Protein AF-A0AAX1QKV5-F1 (afdb_monomer_lite)

Secondary structure (DSSP, 8-state):
-----EEEEE-TTS-EEEEE--HHHHHHHHHHHHH-TTTEEEE---SSSSEEEEESS------

Foldseek 3Di:
DDDDAKDWDADPVRKIKMKGPDVVVVVVLVVCCVVCVQAKPWDDDPPDNITMIIGPHNDDDDD

Structure (mmCIF, N/CA/C/O backbone):
data_AF-A0AAX1QKV5-F1
#
_entry.id   AF-A0AAX1QKV5-F1
#
loop_
_atom_site.group_PDB
_atom_site.id
_atom_site.type_symbol
_atom_site.label_atom_id
_atom_site.label_alt_id
_atom_site.label_comp_id
_atom_site.label_asym_id
_atom_site.label_entity_id
_atom_site.label_seq_id
_atom_site.pdbx_PDB_ins_code
_atom_site.Cartn_x
_atom_site.Cartn_y
_atom_site.Cartn_z
_atom_site.occupancy
_atom_site.B_iso_or_equiv
_atom_site.auth_seq_id
_atom_site.auth_comp_id
_atom_site.auth_asym_id
_atom_site.auth_atom_id
_atom_site.pdbx_PDB_model_num
ATOM 1 N N . MET A 1 1 ? 8.914 21.243 11.796 1.00 56.62 1 MET A N 1
ATOM 2 C CA . MET A 1 1 ? 9.599 20.133 11.102 1.00 56.62 1 MET A CA 1
ATOM 3 C C . MET A 1 1 ? 8.557 19.405 10.272 1.00 56.62 1 MET A C 1
ATOM 5 O O . MET A 1 1 ? 7.587 18.938 10.852 1.00 56.62 1 MET A O 1
ATOM 9 N N . 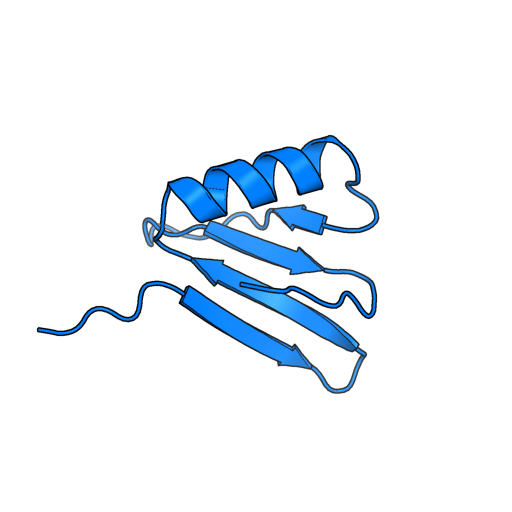PHE A 1 2 ? 8.682 19.394 8.945 1.00 59.97 2 PHE A N 1
ATOM 10 C CA . PHE A 1 2 ? 7.753 18.671 8.072 1.00 59.97 2 PHE A CA 1
ATOM 11 C C . PHE A 1 2 ? 8.184 17.203 8.048 1.00 59.97 2 PHE A C 1
ATOM 13 O O . PHE A 1 2 ? 9.323 16.910 7.690 1.00 59.97 2 PHE A O 1
ATOM 20 N N . LYS A 1 3 ? 7.327 16.289 8.508 1.00 70.88 3 LYS A N 1
ATOM 21 C CA . LYS A 1 3 ? 7.597 14.852 8.428 1.00 70.88 3 LYS A CA 1
ATOM 22 C C . LYS A 1 3 ? 6.922 14.349 7.164 1.00 70.88 3 LYS A C 1
ATOM 24 O O . LYS A 1 3 ? 5.713 14.487 7.033 1.00 70.88 3 LYS A O 1
ATOM 29 N N . LEU A 1 4 ? 7.696 13.803 6.233 1.00 78.00 4 LEU A N 1
ATOM 30 C CA . LEU A 1 4 ? 7.119 13.142 5.070 1.00 78.00 4 LEU A CA 1
ATOM 31 C C . LEU A 1 4 ? 6.397 11.878 5.552 1.00 78.00 4 LEU A C 1
ATOM 33 O O . LEU A 1 4 ? 7.026 10.970 6.093 1.00 78.00 4 LEU A O 1
ATOM 37 N N . GLU A 1 5 ? 5.072 11.857 5.426 1.00 87.50 5 GLU A N 1
ATOM 38 C CA . GLU A 1 5 ? 4.244 10.774 5.967 1.00 87.50 5 GLU A CA 1
ATOM 39 C C . GLU A 1 5 ? 4.173 9.565 5.038 1.00 87.50 5 GLU A C 1
ATOM 41 O O . GLU A 1 5 ? 4.023 8.450 5.525 1.00 87.50 5 GLU A O 1
ATOM 46 N N . THR A 1 6 ? 4.305 9.765 3.726 1.00 8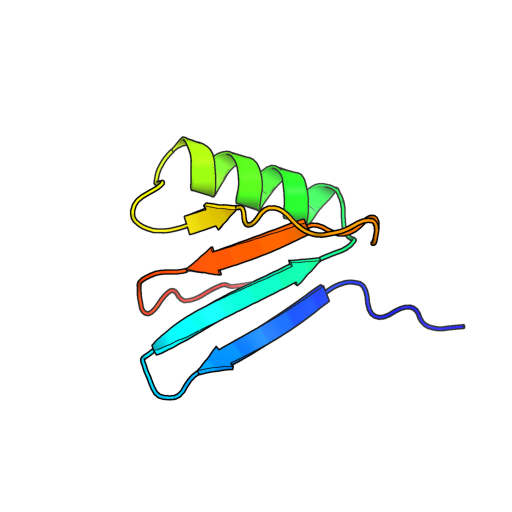9.19 6 THR A N 1
ATOM 47 C CA . THR A 1 6 ? 4.194 8.701 2.723 1.00 89.19 6 THR A CA 1
ATOM 48 C C . THR A 1 6 ? 5.309 8.831 1.692 1.00 89.19 6 THR A C 1
ATOM 50 O O . THR A 1 6 ? 5.573 9.916 1.180 1.00 89.19 6 THR A O 1
ATOM 53 N N . MET A 1 7 ? 5.952 7.712 1.379 1.00 89.50 7 MET A N 1
ATOM 54 C CA . MET A 1 7 ? 6.994 7.574 0.367 1.00 89.50 7 MET A CA 1
ATOM 55 C C . MET A 1 7 ? 6.573 6.491 -0.623 1.00 89.50 7 MET A C 1
ATOM 57 O O . MET A 1 7 ? 6.141 5.414 -0.212 1.00 89.50 7 MET A O 1
ATOM 61 N N . ILE A 1 8 ? 6.697 6.773 -1.918 1.00 88.44 8 ILE A N 1
ATOM 62 C CA . ILE A 1 8 ? 6.339 5.851 -3.000 1.00 88.44 8 ILE A CA 1
ATOM 63 C C . ILE A 1 8 ? 7.610 5.517 -3.777 1.00 88.44 8 ILE A C 1
ATOM 65 O O . ILE A 1 8 ? 8.349 6.416 -4.173 1.00 88.44 8 ILE A O 1
ATOM 69 N N . TYR A 1 9 ? 7.844 4.229 -3.999 1.00 85.38 9 TYR A N 1
ATOM 70 C CA . TYR A 1 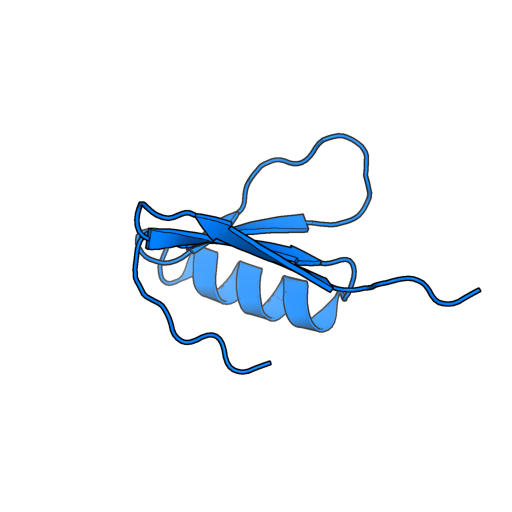9 ? 8.956 3.695 -4.772 1.00 85.38 9 TYR A CA 1
ATOM 71 C C . TYR A 1 9 ? 8.400 2.951 -5.983 1.00 85.38 9 TYR A C 1
ATOM 73 O O . TYR A 1 9 ? 7.556 2.068 -5.825 1.00 85.38 9 TYR A O 1
ATOM 81 N N . ALA A 1 10 ? 8.890 3.283 -7.171 1.00 83.19 10 ALA A N 1
ATOM 82 C CA . ALA A 1 10 ? 8.605 2.555 -8.399 1.00 83.19 10 ALA A CA 1
ATOM 83 C C . ALA A 1 10 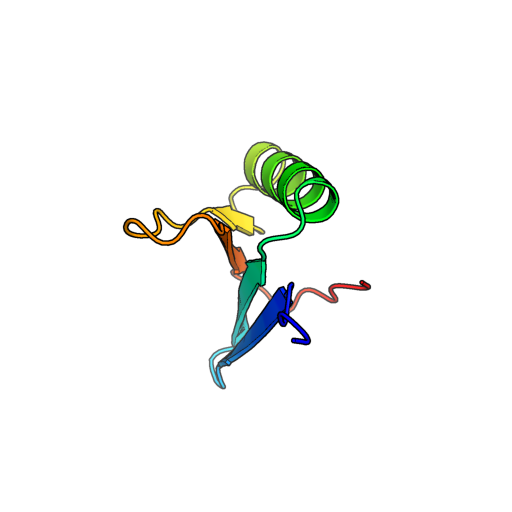? 9.916 1.976 -8.937 1.00 83.19 10 ALA A C 1
ATOM 85 O O . ALA A 1 10 ? 10.923 2.683 -8.997 1.00 83.19 10 ALA A O 1
ATOM 86 N N . SER A 1 11 ? 9.906 0.697 -9.298 1.00 75.50 11 SER A N 1
ATOM 87 C CA . SER A 1 11 ? 11.025 0.026 -9.961 1.00 75.50 11 SER A CA 1
ATOM 88 C C . SER A 1 11 ? 10.736 -0.132 -11.452 1.00 75.50 11 SER A C 1
ATOM 90 O O . SER A 1 11 ? 9.579 -0.269 -11.850 1.00 75.50 11 SER A O 1
ATOM 92 N N . GLU A 1 12 ? 11.785 -0.154 -12.278 1.00 76.88 12 GLU A N 1
ATOM 93 C CA . GLU A 1 12 ? 11.664 -0.375 -13.729 1.00 76.88 12 GLU A CA 1
ATOM 94 C C . GLU A 1 12 ? 11.002 -1.725 -14.060 1.00 76.88 12 GLU A C 1
ATOM 96 O O . GLU A 1 12 ? 10.277 -1.828 -15.045 1.00 76.88 12 GLU A O 1
ATOM 101 N N . ASP A 1 13 ? 11.135 -2.719 -13.174 1.00 71.69 13 ASP A N 1
ATOM 102 C CA . ASP A 1 13 ? 10.469 -4.028 -13.261 1.00 71.69 13 ASP A CA 1
ATOM 103 C C . ASP A 1 13 ? 8.953 -3.991 -12.959 1.00 71.69 13 ASP A C 1
ATOM 105 O O . ASP A 1 13 ? 8.305 -5.030 -12.834 1.00 71.69 13 ASP A O 1
ATOM 109 N N . GLY A 1 14 ? 8.362 -2.805 -12.783 1.00 67.88 14 GLY A N 1
ATOM 110 C CA . GLY A 1 14 ? 6.926 -2.622 -12.541 1.00 67.88 14 GLY A CA 1
ATOM 111 C C . GLY A 1 14 ? 6.467 -2.933 -11.112 1.00 67.88 14 GLY A C 1
ATOM 112 O O . GLY A 1 14 ? 5.285 -2.770 -10.797 1.00 67.88 14 GLY A O 1
ATOM 113 N N . ALA A 1 15 ? 7.384 -3.339 -10.232 1.00 72.88 15 ALA A N 1
ATOM 114 C CA . ALA A 1 15 ? 7.124 -3.454 -8.806 1.00 72.88 15 ALA A CA 1
ATOM 115 C C . ALA A 1 15 ? 7.011 -2.056 -8.180 1.00 72.88 15 ALA A C 1
ATOM 117 O O . ALA A 1 15 ? 7.927 -1.238 -8.275 1.00 72.88 15 ALA A O 1
ATOM 118 N N . ASN A 1 16 ? 5.894 -1.800 -7.502 1.00 86.25 16 ASN A N 1
ATOM 119 C CA . ASN A 1 16 ? 5.663 -0.552 -6.781 1.00 86.25 16 ASN A CA 1
ATOM 120 C C . ASN A 1 16 ? 5.628 -0.836 -5.281 1.00 86.25 16 ASN A C 1
ATOM 122 O O . ASN A 1 16 ? 5.122 -1.873 -4.853 1.00 86.25 16 ASN A O 1
ATOM 126 N N . SER A 1 17 ? 6.139 0.070 -4.454 1.00 87.75 17 SER A N 1
ATOM 127 C CA . SER A 1 17 ? 5.980 -0.033 -3.006 1.00 87.75 17 SER A CA 1
ATOM 128 C C . SER A 1 17 ? 5.704 1.310 -2.351 1.00 87.75 17 SER A C 1
ATOM 130 O O . SER A 1 17 ? 6.144 2.354 -2.818 1.00 87.75 17 SER A O 1
ATOM 132 N N . VAL A 1 18 ? 4.938 1.277 -1.267 1.00 90.94 18 VAL A N 1
ATOM 133 C CA . VAL A 1 18 ? 4.544 2.453 -0.493 1.00 90.94 18 VAL A CA 1
ATOM 134 C C . VAL A 1 18 ? 4.979 2.241 0.944 1.00 90.94 18 VAL A C 1
ATOM 136 O O . VAL A 1 18 ? 4.589 1.255 1.562 1.00 90.94 18 VAL A O 1
ATOM 139 N N . PHE A 1 19 ? 5.761 3.169 1.483 1.00 90.62 19 PHE A N 1
ATOM 140 C CA . PHE A 1 19 ? 6.009 3.285 2.914 1.00 90.62 19 PHE A CA 1
ATOM 141 C C . PHE A 1 19 ? 5.153 4.421 3.464 1.00 90.62 19 PHE A C 1
ATOM 143 O O . PHE A 1 19 ? 5.182 5.523 2.923 1.00 90.62 19 PHE A O 1
ATOM 150 N N . THR A 1 20 ? 4.390 4.184 4.529 1.00 90.38 20 THR A N 1
ATOM 151 C CA . THR A 1 20 ? 3.571 5.242 5.126 1.00 90.38 20 THR A CA 1
ATOM 152 C C . THR A 1 20 ? 3.518 5.175 6.648 1.00 90.38 20 THR A C 1
ATOM 154 O O . THR A 1 20 ? 3.450 4.106 7.258 1.00 90.38 20 THR A O 1
ATOM 157 N N . LEU A 1 21 ? 3.534 6.355 7.260 1.00 90.62 21 LEU A N 1
ATOM 158 C CA . LEU A 1 21 ? 3.299 6.628 8.674 1.00 90.62 21 LEU A CA 1
ATOM 159 C C . LEU A 1 21 ? 1.850 7.060 8.943 1.00 90.62 21 LEU A C 1
ATOM 161 O O . LEU A 1 21 ? 1.479 7.215 10.102 1.00 90.62 21 LEU A O 1
ATOM 165 N N . ASN A 1 22 ? 1.037 7.262 7.900 1.00 90.81 22 ASN A N 1
ATOM 166 C CA . ASN A 1 22 ? -0.349 7.690 8.040 1.00 90.81 22 ASN A CA 1
ATOM 167 C C . ASN A 1 22 ? -1.241 6.490 8.425 1.00 90.81 22 ASN A C 1
ATOM 169 O O . ASN A 1 22 ? -1.423 5.581 7.609 1.00 90.81 22 ASN A O 1
ATOM 173 N N . PRO A 1 23 ? -1.853 6.477 9.623 1.00 89.69 23 PRO A N 1
ATOM 174 C CA . PRO A 1 23 ? -2.608 5.324 10.115 1.00 89.69 23 PRO A CA 1
ATOM 175 C C . PRO A 1 23 ? -3.894 5.047 9.321 1.00 89.69 23 PRO A C 1
ATOM 177 O O . PRO A 1 23 ? -4.300 3.892 9.194 1.00 89.69 23 PRO A O 1
ATOM 180 N N . ALA A 1 24 ? -4.533 6.074 8.752 1.00 91.75 24 ALA A N 1
ATOM 181 C CA . ALA A 1 24 ? -5.717 5.880 7.918 1.00 91.75 24 ALA A CA 1
ATOM 182 C C . ALA A 1 24 ? -5.351 5.176 6.604 1.00 91.75 24 ALA A C 1
ATOM 184 O O . ALA A 1 24 ? -6.034 4.231 6.204 1.00 91.75 24 ALA A O 1
ATOM 185 N N . LEU A 1 25 ? -4.236 5.578 5.983 1.00 90.25 25 LEU A N 1
ATOM 186 C CA . LEU A 1 25 ? -3.730 4.924 4.777 1.00 90.25 25 LEU A CA 1
ATOM 187 C C . LEU A 1 25 ? -3.249 3.496 5.075 1.00 90.25 25 LEU A C 1
ATOM 189 O O . LEU A 1 25 ? -3.559 2.581 4.316 1.00 90.25 25 LEU A O 1
ATOM 193 N N . GLN A 1 26 ? -2.571 3.272 6.208 1.00 91.69 26 GLN A N 1
ATOM 194 C CA . GLN A 1 26 ? -2.187 1.923 6.645 1.00 91.69 26 GLN A CA 1
ATOM 195 C C . GLN A 1 26 ? -3.405 1.000 6.753 1.00 91.69 26 GLN A C 1
ATOM 197 O O . GLN A 1 26 ? -3.378 -0.097 6.209 1.00 91.69 26 GLN A O 1
ATOM 202 N N . LYS A 1 27 ? -4.505 1.460 7.364 1.00 92.94 27 LYS A N 1
ATOM 203 C CA . LYS A 1 27 ? -5.731 0.659 7.502 1.00 92.94 27 LYS A CA 1
ATOM 204 C C . LYS A 1 27 ? -6.349 0.279 6.151 1.00 92.94 27 LYS A C 1
ATOM 206 O O . LYS A 1 27 ? -6.834 -0.840 5.997 1.00 92.94 27 LYS A O 1
ATOM 211 N N . GLN A 1 28 ? -6.340 1.192 5.177 1.00 92.50 28 GLN A N 1
ATOM 212 C CA . GLN A 1 28 ? -6.833 0.908 3.824 1.00 92.50 28 GLN A CA 1
ATOM 213 C C . GLN A 1 28 ? -5.951 -0.121 3.107 1.00 92.50 28 GLN A C 1
ATOM 215 O O . GLN A 1 28 ? -6.466 -1.051 2.487 1.00 92.50 28 GLN A O 1
ATOM 220 N N . LEU A 1 29 ? -4.630 0.010 3.229 1.00 92.19 29 LEU A N 1
ATOM 221 C CA . LEU A 1 29 ? -3.676 -0.904 2.606 1.00 92.19 29 LEU A CA 1
ATOM 222 C C . LEU A 1 29 ? -3.647 -2.283 3.277 1.00 92.19 29 LEU A C 1
ATOM 224 O O . LEU A 1 29 ? -3.547 -3.282 2.572 1.00 92.19 29 LEU A O 1
ATOM 228 N N . ASP A 1 30 ? -3.808 -2.360 4.600 1.00 93.38 30 ASP A N 1
ATOM 229 C CA . ASP A 1 30 ? -3.998 -3.619 5.330 1.00 93.38 30 ASP A CA 1
ATOM 230 C C . ASP A 1 30 ? -5.274 -4.336 4.857 1.00 93.38 30 ASP A C 1
ATOM 232 O O . ASP A 1 30 ? -5.249 -5.539 4.601 1.00 93.38 30 ASP A O 1
ATOM 236 N N . ALA A 1 31 ? -6.383 -3.605 4.682 1.00 94.38 31 ALA A N 1
ATOM 237 C CA . ALA A 1 31 ? -7.624 -4.174 4.159 1.00 94.38 31 ALA A CA 1
ATOM 238 C C . ALA A 1 31 ? -7.465 -4.671 2.714 1.00 94.38 31 ALA A C 1
ATOM 240 O O . ALA A 1 31 ? -8.000 -5.725 2.370 1.00 94.38 31 ALA A O 1
ATOM 241 N N . LEU A 1 32 ? -6.727 -3.939 1.875 1.00 91.75 32 LEU A N 1
ATOM 242 C CA . LEU A 1 32 ? -6.410 -4.363 0.513 1.00 91.75 32 LEU A CA 1
ATOM 243 C C . LEU A 1 32 ? -5.521 -5.613 0.509 1.00 91.75 32 LEU A C 1
ATOM 245 O O . LEU A 1 32 ? -5.810 -6.551 -0.222 1.00 91.75 32 LEU A O 1
ATOM 249 N N . ALA A 1 33 ? -4.484 -5.657 1.347 1.00 91.44 33 ALA A N 1
ATOM 250 C CA . ALA A 1 33 ? -3.578 -6.800 1.445 1.00 91.44 33 ALA A CA 1
ATOM 251 C C . ALA A 1 33 ? -4.268 -8.063 1.985 1.00 91.44 33 ALA A C 1
ATOM 253 O O . ALA A 1 33 ? -3.924 -9.172 1.587 1.00 91.44 33 ALA A O 1
ATOM 254 N N . ALA A 1 34 ? -5.251 -7.905 2.877 1.00 93.06 34 ALA A N 1
ATOM 255 C CA . ALA A 1 34 ? -6.048 -9.016 3.390 1.00 93.06 34 ALA A CA 1
ATOM 256 C C . ALA A 1 34 ? -7.048 -9.558 2.354 1.00 93.06 34 ALA A C 1
ATOM 258 O O . ALA A 1 34 ? -7.273 -10.764 2.304 1.00 93.06 34 ALA A O 1
ATOM 259 N N . GLN A 1 35 ? -7.650 -8.680 1.544 1.00 94.25 35 GLN A N 1
ATOM 260 C CA . GLN A 1 35 ? -8.633 -9.067 0.521 1.00 94.25 35 GLN A CA 1
ATOM 261 C C . GLN A 1 35 ? -7.981 -9.572 -0.772 1.00 94.25 35 GLN A C 1
ATOM 263 O O . GLN A 1 35 ? -8.522 -10.471 -1.406 1.00 94.25 35 GLN A O 1
ATOM 268 N N . HIS A 1 36 ? -6.832 -9.003 -1.148 1.00 91.50 36 HIS A N 1
ATOM 269 C CA . HIS A 1 36 ? -6.137 -9.252 -2.412 1.00 91.50 36 HIS A CA 1
ATOM 270 C C . HIS A 1 36 ? -4.620 -9.398 -2.194 1.00 91.50 36 HIS A C 1
ATOM 272 O O . HIS A 1 36 ? -3.844 -8.522 -2.601 1.00 91.50 36 HIS A O 1
ATOM 278 N N . PRO A 1 37 ? -4.162 -10.477 -1.533 1.00 89.19 37 PRO A N 1
ATOM 279 C CA . PRO A 1 37 ? -2.739 -10.702 -1.266 1.00 89.19 37 PRO A CA 1
A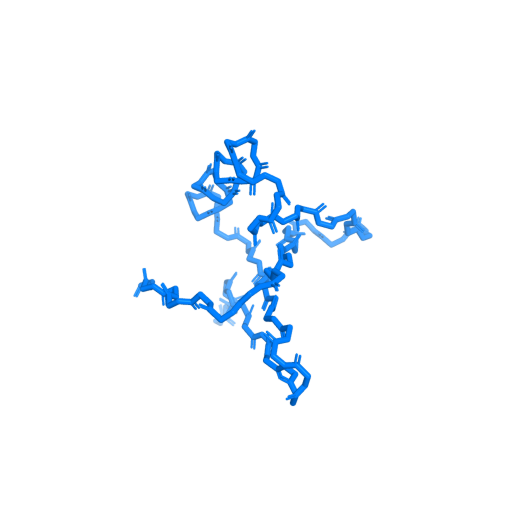TOM 280 C C . PRO A 1 37 ? -1.892 -10.817 -2.544 1.00 89.19 37 PRO A C 1
ATOM 282 O O . PRO A 1 37 ? -0.705 -10.496 -2.532 1.00 89.19 37 PRO A O 1
ATOM 285 N N . GLU A 1 38 ? -2.486 -11.231 -3.664 1.00 89.25 38 GLU A N 1
ATOM 286 C CA . GLU A 1 38 ? -1.848 -11.268 -4.981 1.00 89.25 38 GLU A CA 1
ATOM 287 C C . GLU A 1 38 ? -1.537 -9.867 -5.535 1.00 89.25 38 GLU A C 1
ATOM 289 O O . GLU A 1 38 ? -0.591 -9.706 -6.305 1.00 89.25 38 GLU A O 1
ATOM 294 N N . VAL A 1 39 ? -2.288 -8.853 -5.096 1.00 88.50 39 VAL A N 1
ATOM 295 C CA . VAL A 1 39 ? -2.208 -7.456 -5.544 1.00 88.50 39 VAL A CA 1
ATOM 296 C C . VAL A 1 39 ? -1.357 -6.609 -4.595 1.00 88.50 39 VAL A C 1
ATOM 298 O O . VAL A 1 39 ? -0.514 -5.838 -5.054 1.00 88.50 39 VAL A O 1
ATOM 301 N N . CYS A 1 40 ? -1.563 -6.746 -3.282 1.00 91.00 40 CYS A N 1
ATOM 302 C CA . CYS A 1 40 ? -0.900 -5.962 -2.241 1.00 91.00 40 CYS A CA 1
ATOM 303 C C . CYS A 1 40 ? -0.366 -6.876 -1.136 1.00 91.00 40 CYS A C 1
ATOM 305 O O . CYS A 1 40 ? -1.091 -7.676 -0.555 1.00 91.00 40 CYS A O 1
ATOM 307 N N . CYS A 1 41 ? 0.906 -6.712 -0.796 1.00 90.38 41 CYS A N 1
ATOM 308 C CA . CYS A 1 41 ? 1.590 -7.485 0.226 1.00 90.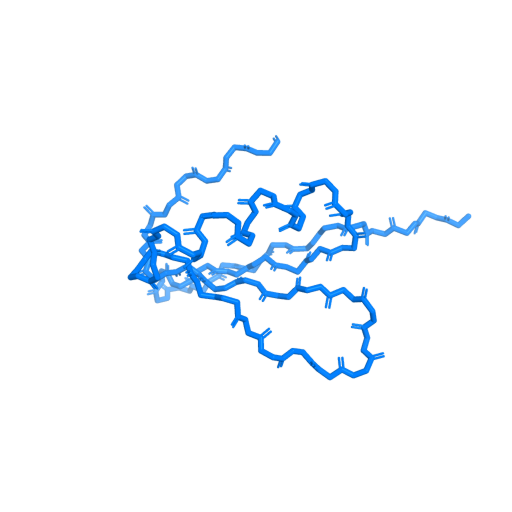38 41 CYS A CA 1
ATOM 309 C C . CYS A 1 41 ? 2.216 -6.550 1.258 1.00 90.38 41 CYS A C 1
ATOM 311 O O . CYS A 1 41 ? 3.125 -5.779 0.939 1.00 90.38 41 CYS A O 1
ATOM 313 N N . ARG A 1 42 ? 1.802 -6.659 2.523 1.00 91.12 42 ARG A N 1
ATOM 314 C CA . ARG A 1 42 ? 2.491 -5.968 3.616 1.00 91.12 42 ARG A CA 1
ATOM 315 C C . ARG A 1 42 ? 3.856 -6.607 3.858 1.00 91.12 42 ARG A C 1
ATOM 317 O O . ARG A 1 42 ? 3.949 -7.801 4.145 1.00 91.12 42 ARG A O 1
ATOM 324 N N . LYS A 1 43 ? 4.920 -5.812 3.780 1.00 87.81 43 LYS A N 1
ATOM 325 C CA . LYS A 1 43 ? 6.267 -6.242 4.154 1.00 87.81 43 LYS A CA 1
ATOM 326 C C . LYS A 1 43 ? 6.477 -6.047 5.649 1.00 87.81 43 LYS A C 1
ATOM 328 O O . LYS A 1 43 ? 5.947 -5.125 6.266 1.00 87.81 43 LYS A O 1
ATOM 333 N N . LYS A 1 44 ? 7.242 -6.960 6.245 1.00 73.44 44 LYS A N 1
ATOM 334 C CA . LYS A 1 44 ? 7.683 -6.818 7.629 1.00 73.44 44 LYS A CA 1
ATOM 335 C C . LYS A 1 44 ? 8.791 -5.772 7.644 1.00 73.44 44 LYS A C 1
ATOM 337 O O . LYS A 1 44 ? 9.889 -6.040 7.164 1.00 73.44 44 LYS A O 1
ATOM 342 N N . ASN A 1 45 ? 8.482 -4.593 8.161 1.00 69.75 45 ASN A N 1
ATOM 343 C CA . ASN A 1 45 ? 9.482 -3.556 8.347 1.00 69.75 45 ASN A CA 1
ATOM 344 C C . ASN A 1 45 ? 10.258 -3.808 9.639 1.00 69.75 45 ASN A C 1
ATOM 346 O O . ASN A 1 45 ? 9.755 -4.457 10.559 1.00 69.75 45 ASN A O 1
ATOM 350 N N . GLY A 1 46 ? 11.494 -3.308 9.688 1.00 63.66 46 GLY A N 1
ATOM 351 C CA . GLY A 1 46 ? 12.237 -3.181 10.942 1.00 63.66 46 GLY A CA 1
ATOM 352 C C . GLY A 1 46 ? 11.588 -2.159 11.885 1.00 63.66 46 GLY A C 1
ATOM 353 O O . GLY A 1 46 ? 10.490 -1.676 11.628 1.00 63.66 46 GLY A O 1
ATOM 354 N N . ASP A 1 47 ? 12.295 -1.787 12.950 1.00 63.06 47 ASP A N 1
ATOM 355 C CA . ASP A 1 47 ? 11.826 -0.969 14.090 1.00 63.06 47 ASP A CA 1
ATOM 356 C C . ASP A 1 47 ? 11.445 0.498 13.760 1.00 63.06 47 ASP A C 1
ATOM 358 O O . ASP A 1 47 ? 11.380 1.372 14.617 1.00 63.06 47 ASP A O 1
ATOM 362 N N . THR A 1 48 ? 11.217 0.826 12.490 1.00 65.06 48 THR A N 1
ATOM 363 C CA . THR A 1 48 ? 10.735 2.144 12.073 1.00 65.06 48 THR A CA 1
ATOM 364 C C . THR A 1 48 ? 9.215 2.079 12.077 1.00 65.06 48 THR A C 1
ATOM 366 O O . THR A 1 48 ? 8.662 1.327 11.288 1.00 65.06 48 THR A O 1
ATOM 369 N N . GLY A 1 49 ? 8.529 2.828 12.946 1.00 76.19 49 GLY A N 1
ATOM 370 C CA . GLY A 1 49 ? 7.070 2.749 13.178 1.00 76.19 49 GLY A CA 1
ATOM 371 C C . GLY A 1 49 ? 6.124 3.056 11.995 1.00 76.19 49 GLY A C 1
ATOM 372 O O . GLY A 1 49 ? 4.990 3.464 12.224 1.00 76.19 49 GLY A O 1
ATOM 373 N N . GLY A 1 50 ? 6.572 2.916 10.745 1.00 84.62 50 GLY A N 1
ATOM 374 C CA . GLY A 1 50 ? 5.760 2.961 9.531 1.00 84.62 50 GLY A CA 1
ATOM 375 C C . GLY A 1 50 ? 5.725 1.615 8.810 1.00 84.62 50 GLY A C 1
ATOM 376 O O . GLY A 1 50 ? 6.614 0.775 8.953 1.00 84.62 50 GLY A O 1
ATOM 377 N N . GLN A 1 51 ? 4.697 1.434 7.986 1.00 90.50 51 GLN A N 1
ATOM 378 C CA . GLN A 1 51 ? 4.418 0.175 7.299 1.00 90.50 51 GLN A CA 1
ATOM 379 C C . GLN A 1 51 ? 4.768 0.287 5.815 1.00 90.50 51 GLN A C 1
ATOM 381 O O . GLN A 1 51 ? 4.478 1.309 5.191 1.00 90.50 51 GLN A O 1
ATOM 386 N N . GLN A 1 52 ? 5.378 -0.760 5.251 1.00 92.06 52 GLN A N 1
ATOM 387 C CA . GLN A 1 52 ? 5.686 -0.855 3.826 1.00 92.06 52 GLN A CA 1
ATOM 388 C C . GLN A 1 52 ? 4.773 -1.879 3.168 1.00 92.06 52 GLN A C 1
ATOM 390 O O . GLN A 1 52 ? 4.582 -2.992 3.663 1.00 92.06 52 GLN A O 1
ATOM 395 N N . TYR A 1 53 ? 4.252 -1.502 2.014 1.00 91.50 53 TYR A N 1
ATOM 396 C CA . TYR A 1 53 ? 3.373 -2.310 1.190 1.00 91.50 53 TYR A CA 1
ATOM 397 C C . TYR A 1 53 ? 4.015 -2.458 -0.180 1.00 91.50 53 TYR A C 1
ATOM 399 O O . TYR A 1 53 ? 4.489 -1.475 -0.743 1.00 91.50 53 TYR A O 1
ATOM 407 N N . GLN A 1 54 ? 4.069 -3.680 -0.695 1.00 91.12 54 GLN A N 1
ATOM 408 C CA . GLN A 1 54 ? 4.509 -3.984 -2.051 1.00 91.12 54 GLN A CA 1
ATOM 409 C C . GLN A 1 54 ? 3.295 -4.319 -2.909 1.00 91.12 54 GLN A C 1
ATOM 411 O O . GLN A 1 54 ? 2.399 -5.031 -2.463 1.00 91.12 54 GLN A O 1
ATOM 416 N N . PHE A 1 55 ? 3.311 -3.855 -4.149 1.00 89.56 55 PHE A N 1
ATOM 417 C CA . PHE A 1 55 ? 2.305 -4.134 -5.153 1.00 89.56 55 PHE A CA 1
ATOM 418 C C . PHE A 1 55 ? 2.932 -4.925 -6.298 1.00 89.56 55 PHE A C 1
ATOM 420 O O . PHE A 1 55 ? 3.942 -4.506 -6.868 1.00 89.56 55 PHE A O 1
ATOM 427 N N . ASN A 1 56 ? 2.333 -6.070 -6.624 1.00 81.56 56 ASN A N 1
ATOM 428 C CA . ASN A 1 56 ? 2.880 -7.035 -7.589 1.00 81.56 56 ASN A CA 1
ATOM 429 C C . ASN A 1 56 ? 2.388 -6.800 -9.025 1.00 81.56 56 ASN A C 1
ATOM 431 O O . ASN A 1 56 ? 2.547 -7.649 -9.898 1.00 81.56 56 ASN A O 1
ATOM 435 N N . SER A 1 57 ? 1.718 -5.682 -9.281 1.00 71.25 57 SER A N 1
ATOM 436 C CA . SER A 1 57 ? 1.172 -5.346 -10.593 1.00 71.25 57 SER A CA 1
ATOM 437 C C . SER A 1 57 ? 1.203 -3.837 -10.803 1.00 71.25 57 SER A C 1
ATOM 439 O O . SER A 1 57 ? 1.374 -3.063 -9.856 1.00 71.25 57 SER A O 1
ATOM 441 N N . ALA A 1 58 ? 1.011 -3.414 -12.052 1.00 68.75 58 ALA A N 1
ATOM 442 C CA . ALA A 1 58 ? 0.767 -2.017 -12.375 1.00 68.75 58 ALA A CA 1
ATOM 443 C C . ALA A 1 58 ? -0.578 -1.594 -11.766 1.00 68.75 58 ALA A C 1
ATOM 445 O O . ALA A 1 58 ? -1.640 -1.805 -12.350 1.00 68.75 58 ALA A O 1
ATOM 446 N N . ILE A 1 59 ? -0.535 -1.034 -10.560 1.00 67.38 59 ILE A N 1
ATOM 447 C CA . ILE A 1 59 ? -1.717 -0.544 -9.859 1.00 67.38 59 ILE A CA 1
ATOM 448 C C . ILE A 1 59 ? -1.676 0.969 -9.868 1.00 67.38 59 ILE A C 1
ATOM 450 O O . ILE A 1 59 ? -0.700 1.593 -9.450 1.00 67.38 59 ILE A O 1
ATOM 454 N N . LYS A 1 60 ? -2.779 1.564 -10.307 1.00 66.44 60 LYS A N 1
ATOM 455 C CA . LYS A 1 60 ? -2.995 2.992 -10.151 1.00 66.44 60 LYS A CA 1
ATOM 456 C C . LYS A 1 60 ? -3.443 3.256 -8.717 1.00 66.44 60 LYS A C 1
ATOM 458 O O . LYS A 1 60 ? -4.593 3.010 -8.368 1.00 66.44 60 LYS A O 1
ATOM 463 N N . ILE A 1 61 ? -2.520 3.724 -7.887 1.00 63.16 61 ILE A N 1
ATOM 464 C CA . ILE A 1 61 ? -2.823 4.173 -6.529 1.00 63.16 61 ILE A CA 1
ATOM 465 C C . ILE A 1 61 ? -3.202 5.654 -6.620 1.00 63.16 61 ILE A C 1
ATOM 467 O O . ILE A 1 61 ? -2.361 6.489 -6.949 1.00 63.16 61 ILE A O 1
ATOM 471 N N . CYS A 1 62 ? -4.469 5.974 -6.364 1.00 63.19 62 CYS A N 1
ATOM 472 C CA . CYS A 1 62 ? -4.939 7.351 -6.223 1.00 63.19 62 CYS A CA 1
ATOM 473 C C . CYS A 1 62 ? -4.965 7.688 -4.726 1.00 63.19 62 CYS A C 1
ATOM 475 O O . CYS A 1 62 ? -5.840 7.191 -4.018 1.00 63.19 62 CYS A O 1
ATOM 477 N N . ILE A 1 63 ? -3.985 8.468 -4.262 1.00 65.31 63 ILE A N 1
ATOM 478 C CA . ILE A 1 63 ? -3.936 9.045 -2.905 1.00 65.31 63 ILE A CA 1
ATOM 479 C C . ILE A 1 63 ? -4.443 10.482 -2.896 1.00 65.31 63 ILE A C 1
ATOM 481 O O . ILE A 1 63 ? -4.259 11.171 -3.925 1.00 65.31 63 ILE A O 1
#

pLDDT: mean 82.48, std 10.99, range [56.62, 94.38]

Radius of gyration: 11.51 Å; chains: 1; bounding box: 21×31×28 Å

Sequence (63 aa):
MFKLETMIYASEDGANSVFTLNPALQKQLDALAAQHPEVCCRKKNGDTGGQQYQFNSAIKICI

Organism: NCBI:txid853